Protein AF-A0A7J9XHK0-F1 (afdb_monomer_lite)

Radius of gyration: 16.94 Å; chains: 1; bounding box: 38×31×54 Å

Sequence (125 aa):
MGNGATIADGKTADPPAPETLIYRRGTDGKLLLVGVMYRYDDRQGEPPEIAGPYTRWHTHEFCVGSDGRRIKGMHRHGEACPSGAQERESGSMMHVWFVEEDALRRAYARRPPVRALEEYQESLS

pLDDT: mean 84.16, std 10.29, range [53.19, 95.62]

Secondary structure (DSSP, 8-state):
---HHHHTS--SS-TTS-SEEEEEEPTTS-EEEEEEEEE--GGGSSPP-SSGGG--EE--EEEE-TTSPBPSS---TTPPPPTT-EEEEPPPEEEEE---HHHHHHH-SS---HHHHHHHHHHT-

Foldseek 3Di:
DFDPVLVPPQDFPDPVRARDFDWDQDPVRDTDGWWTKHFHDCVVPDRDDDQFLLWDKDKDKFKAAPVRDTDPDDDDPPDDDPPRIDIDIDTIMTMDTPDDPVCVCVRDPDGRPVVRVVVSVVVVD

Structure (mmCIF, N/CA/C/O backbone):
data_AF-A0A7J9XHK0-F1
#
_entry.id   AF-A0A7J9XHK0-F1
#
loop_
_atom_site.group_PDB
_atom_site.id
_atom_site.type_symbol
_atom_site.label_atom_id
_atom_site.label_alt_id
_atom_site.label_comp_id
_atom_site.label_asym_id
_atom_site.label_entity_id
_atom_site.label_seq_id
_atom_site.pdbx_PDB_ins_code
_atom_site.Cartn_x
_atom_site.Cartn_y
_atom_site.Cartn_z
_atom_site.occupancy
_atom_site.B_iso_or_equiv
_atom_site.auth_seq_id
_atom_site.auth_comp_id
_atom_site.auth_asym_id
_atom_site.auth_atom_id
_atom_site.pdbx_PDB_model_num
ATOM 1 N N . MET A 1 1 ? -8.341 -1.292 -8.925 1.00 57.06 1 MET A N 1
ATOM 2 C CA . MET A 1 1 ? -8.168 -0.045 -9.701 1.00 57.06 1 MET A CA 1
ATOM 3 C C . MET A 1 1 ? -7.877 1.050 -8.695 1.00 57.06 1 MET A C 1
ATOM 5 O O . MET A 1 1 ? -8.544 1.050 -7.669 1.00 57.06 1 MET A O 1
ATOM 9 N N . GLY A 1 2 ? -6.862 1.881 -8.936 1.00 78.06 2 GLY A N 1
ATOM 10 C CA . GLY A 1 2 ? -6.493 2.976 -8.033 1.00 78.06 2 GLY A CA 1
ATOM 11 C C . GLY A 1 2 ? -7.160 4.296 -8.414 1.00 78.06 2 GLY A C 1
ATOM 12 O O . GLY A 1 2 ? -7.650 4.441 -9.536 1.00 78.06 2 GLY A O 1
ATOM 13 N N . ASN A 1 3 ? -7.184 5.240 -7.481 1.00 87.44 3 ASN A N 1
ATOM 14 C CA . ASN A 1 3 ? -7.691 6.588 -7.687 1.00 87.44 3 ASN A CA 1
ATOM 15 C C . ASN A 1 3 ? -6.601 7.458 -8.335 1.00 87.44 3 ASN A C 1
ATOM 17 O O . ASN A 1 3 ? -5.591 7.762 -7.712 1.00 87.44 3 ASN A O 1
ATOM 21 N N . GLY A 1 4 ? -6.801 7.856 -9.595 1.00 85.75 4 GLY A N 1
ATOM 22 C CA . GLY A 1 4 ? -5.814 8.646 -10.339 1.00 85.75 4 GLY A CA 1
ATOM 23 C C . GLY A 1 4 ? -5.513 10.015 -9.721 1.00 85.75 4 GLY A C 1
ATOM 24 O O . GLY A 1 4 ? -4.395 10.494 -9.870 1.00 85.75 4 GLY A O 1
ATOM 25 N N . ALA A 1 5 ? -6.477 10.619 -9.016 1.00 88.56 5 ALA A N 1
ATOM 26 C CA . ALA A 1 5 ? -6.290 11.928 -8.393 1.00 88.56 5 ALA A CA 1
ATOM 27 C C . ALA A 1 5 ? -5.305 11.868 -7.219 1.00 88.56 5 ALA A C 1
ATOM 29 O O . ALA A 1 5 ? -4.424 12.715 -7.141 1.00 88.56 5 ALA A O 1
ATOM 30 N N . THR A 1 6 ? -5.416 10.855 -6.354 1.00 90.12 6 THR A N 1
ATOM 31 C CA . THR A 1 6 ? -4.508 10.699 -5.206 1.00 90.12 6 THR A CA 1
ATOM 32 C C . THR A 1 6 ? -3.158 10.129 -5.633 1.00 90.12 6 THR A C 1
ATOM 34 O O . THR A 1 6 ? -2.128 10.595 -5.184 1.00 90.12 6 THR A O 1
ATOM 37 N N . ILE A 1 7 ? -3.115 9.257 -6.648 1.00 88.00 7 ILE A N 1
ATOM 38 C CA . ILE A 1 7 ? -1.839 8.787 -7.228 1.00 88.00 7 ILE A CA 1
ATOM 39 C C . ILE A 1 7 ? -0.958 9.945 -7.729 1.00 88.00 7 ILE A C 1
ATOM 41 O O . ILE A 1 7 ? 0.267 9.836 -7.719 1.00 88.00 7 ILE A O 1
ATOM 45 N N . ALA A 1 8 ? -1.569 11.018 -8.229 1.00 87.75 8 ALA A N 1
ATOM 46 C CA . ALA A 1 8 ? -0.860 12.143 -8.826 1.00 87.75 8 ALA A CA 1
ATOM 47 C C . ALA A 1 8 ? -0.637 13.320 -7.862 1.00 87.75 8 ALA A C 1
ATOM 49 O O . ALA A 1 8 ? -0.040 14.313 -8.276 1.00 87.75 8 ALA A O 1
ATOM 50 N N . ASP A 1 9 ? -1.112 13.247 -6.614 1.00 89.31 9 ASP A N 1
ATOM 51 C CA . ASP A 1 9 ? -1.061 14.386 -5.688 1.00 89.31 9 ASP A CA 1
ATOM 52 C C . ASP A 1 9 ? 0.308 14.575 -5.008 1.00 89.31 9 ASP A C 1
ATOM 54 O O . ASP A 1 9 ? 0.554 15.605 -4.378 1.00 89.31 9 ASP A O 1
ATOM 58 N N . GLY A 1 10 ? 1.215 13.606 -5.185 1.00 86.31 10 GLY A N 1
ATOM 59 C CA . GLY A 1 10 ? 2.587 13.639 -4.683 1.00 86.31 10 GLY A CA 1
ATOM 60 C C . GLY A 1 10 ? 2.715 13.390 -3.180 1.00 86.31 10 GLY A C 1
ATOM 61 O O . GLY A 1 10 ? 3.824 13.484 -2.651 1.00 86.31 10 GLY A O 1
ATOM 62 N N . LYS A 1 11 ? 1.622 13.075 -2.482 1.00 90.44 11 LYS A N 1
ATOM 63 C CA . LYS A 1 11 ? 1.646 12.787 -1.053 1.00 90.44 11 LYS A CA 1
ATOM 64 C C . LYS A 1 11 ? 2.043 11.339 -0.802 1.00 90.44 11 LYS A C 1
ATOM 66 O O . LYS A 1 11 ? 1.730 10.437 -1.568 1.00 90.44 11 LYS A O 1
ATOM 71 N N . THR A 1 12 ? 2.733 11.117 0.311 1.00 91.38 12 THR A N 1
ATOM 72 C CA . THR A 1 12 ? 3.138 9.777 0.740 1.00 91.38 12 THR A CA 1
ATOM 73 C C . THR A 1 12 ? 2.328 9.370 1.957 1.00 91.38 12 THR A C 1
ATOM 75 O O . THR A 1 12 ? 2.398 10.034 2.987 1.00 91.38 12 THR A O 1
ATOM 78 N N . ALA A 1 13 ? 1.596 8.260 1.833 1.00 91.00 13 ALA A N 1
ATOM 79 C CA . ALA A 1 13 ? 0.851 7.638 2.926 1.00 91.00 13 ALA A CA 1
ATOM 80 C C . ALA A 1 13 ? -0.091 8.599 3.687 1.00 91.00 13 ALA A C 1
ATOM 82 O O . ALA A 1 13 ? -0.176 8.529 4.912 1.00 91.00 13 ALA A O 1
ATOM 83 N N . ASP A 1 14 ? -0.791 9.487 2.966 1.00 93.38 14 ASP A N 1
ATOM 84 C CA . ASP A 1 14 ? -1.751 10.448 3.531 1.00 93.38 14 ASP A CA 1
ATOM 85 C C . ASP A 1 14 ? -3.064 9.737 3.923 1.00 93.38 14 ASP A C 1
ATOM 87 O O . ASP A 1 14 ? -3.816 9.325 3.033 1.00 93.38 14 ASP A O 1
ATOM 91 N N . PRO A 1 15 ? -3.387 9.570 5.224 1.00 90.75 15 PRO A N 1
ATOM 92 C CA . PRO A 1 15 ? -4.527 8.755 5.654 1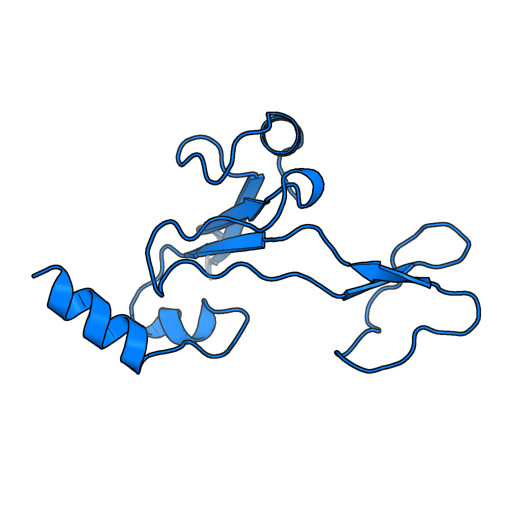.00 90.75 15 PRO A CA 1
ATOM 93 C C . PRO A 1 15 ? -5.898 9.115 5.050 1.00 90.75 15 PRO A C 1
ATOM 95 O O . PRO A 1 15 ? -6.677 8.204 4.759 1.00 90.75 15 PRO A O 1
ATOM 98 N N . PRO A 1 16 ? -6.231 10.399 4.820 1.00 93.06 16 PRO A N 1
ATOM 99 C CA . PRO A 1 16 ? -7.469 10.802 4.156 1.00 93.06 16 PRO A CA 1
ATOM 100 C C . PRO A 1 16 ? -7.495 10.555 2.638 1.00 93.06 16 PRO A C 1
ATOM 102 O O . PRO A 1 16 ? -8.552 10.727 2.030 1.00 93.06 16 PRO A O 1
ATOM 105 N N . ALA A 1 17 ? -6.372 10.189 2.010 1.00 93.06 17 ALA A N 1
ATOM 106 C CA . ALA A 1 17 ? -6.222 10.141 0.555 1.00 93.06 17 ALA A CA 1
ATOM 107 C C . ALA A 1 17 ? -5.495 8.877 0.037 1.00 93.06 17 ALA A C 1
ATOM 109 O O . ALA A 1 17 ? -4.560 8.993 -0.746 1.00 93.06 17 ALA A O 1
ATOM 110 N N . PRO A 1 18 ? -5.922 7.648 0.390 1.00 95.12 18 PRO A N 1
ATOM 111 C CA . PRO A 1 18 ? -5.266 6.439 -0.111 1.00 95.12 18 PRO A CA 1
ATOM 112 C C . PRO A 1 18 ? -5.399 6.276 -1.635 1.00 95.12 18 PRO A C 1
ATOM 114 O O . PRO A 1 18 ? -6.461 6.516 -2.222 1.00 95.12 18 PRO A O 1
ATOM 117 N N . GLU A 1 19 ? -4.355 5.763 -2.292 1.00 95.62 19 GLU A N 1
ATOM 118 C CA . GLU A 1 19 ? -4.356 5.518 -3.743 1.00 95.62 19 GLU A CA 1
ATOM 119 C C . GLU A 1 19 ? -5.272 4.370 -4.162 1.00 95.62 19 GLU A C 1
ATOM 121 O O . GLU A 1 19 ? -5.667 4.279 -5.327 1.00 95.62 19 GLU A O 1
ATOM 126 N N . THR A 1 20 ? -5.596 3.437 -3.269 1.00 94.62 20 THR A N 1
ATOM 127 C CA . THR A 1 20 ? -6.488 2.314 -3.579 1.00 94.62 20 THR A CA 1
ATOM 128 C C . THR A 1 20 ? -7.272 1.865 -2.354 1.00 94.62 20 THR A C 1
ATOM 130 O O . THR A 1 20 ? -6.707 1.628 -1.291 1.00 94.62 20 THR A O 1
ATOM 133 N N . LEU A 1 21 ? -8.578 1.667 -2.541 1.00 94.00 21 LEU A N 1
ATOM 134 C CA . LEU A 1 21 ? -9.461 1.012 -1.577 1.00 94.00 21 LEU A CA 1
ATOM 135 C C . LEU A 1 21 ? -9.571 -0.481 -1.907 1.00 94.00 21 LEU A C 1
ATOM 137 O O . LEU A 1 21 ? -9.725 -0.856 -3.075 1.00 94.00 21 LEU A O 1
ATOM 141 N N . ILE A 1 22 ? -9.507 -1.333 -0.885 1.00 90.56 22 ILE A N 1
ATOM 142 C CA . ILE A 1 22 ? -9.523 -2.789 -1.041 1.00 90.56 22 ILE A CA 1
ATOM 143 C C . ILE A 1 22 ? -10.801 -3.351 -0.431 1.00 90.56 22 ILE A C 1
ATOM 145 O O . ILE A 1 22 ? -11.081 -3.167 0.753 1.00 90.56 22 ILE A O 1
ATOM 149 N N . TYR A 1 23 ? -11.561 -4.083 -1.244 1.00 90.50 23 TYR A N 1
ATOM 150 C CA . TYR A 1 23 ? -12.840 -4.653 -0.843 1.00 90.50 23 TYR A CA 1
ATOM 151 C C . TYR A 1 23 ? -12.827 -6.177 -0.889 1.00 90.50 23 TYR A C 1
ATOM 153 O O . TYR A 1 23 ? -12.317 -6.780 -1.835 1.00 90.50 23 TYR A O 1
ATOM 161 N N . ARG A 1 24 ? -13.481 -6.797 0.095 1.00 87.56 24 ARG A N 1
ATOM 162 C CA . ARG A 1 24 ? -13.858 -8.213 0.081 1.00 87.56 24 ARG A CA 1
ATOM 163 C C . ARG A 1 24 ? -15.340 -8.330 -0.253 1.00 87.56 24 ARG A C 1
ATOM 165 O O . ARG A 1 24 ? -16.157 -7.584 0.280 1.00 87.56 24 ARG A O 1
ATOM 172 N N . ARG A 1 25 ? -15.702 -9.294 -1.098 1.00 89.06 25 ARG A N 1
ATOM 173 C CA . ARG A 1 25 ? -17.108 -9.648 -1.314 1.00 89.06 25 ARG A CA 1
ATOM 174 C C . ARG A 1 25 ? -17.600 -10.532 -0.164 1.00 89.06 25 ARG A C 1
ATOM 176 O O . ARG A 1 25 ? -17.020 -11.588 0.085 1.00 89.06 25 ARG A O 1
ATOM 183 N N . GLY A 1 26 ? -18.626 -10.077 0.545 1.00 85.00 26 GLY A N 1
ATOM 184 C CA . GLY A 1 26 ? -19.326 -10.821 1.585 1.00 85.00 26 GLY A CA 1
ATOM 185 C C . GLY A 1 26 ? -20.148 -11.977 1.017 1.00 85.00 26 GLY A C 1
ATOM 186 O O . GLY A 1 26 ? -20.398 -12.054 -0.188 1.00 85.00 26 GLY A O 1
ATOM 187 N N . THR A 1 27 ? -20.583 -12.879 1.895 1.00 88.19 27 THR A N 1
ATOM 188 C CA . THR A 1 27 ? -21.472 -14.002 1.544 1.00 88.19 27 THR A CA 1
ATOM 189 C C . THR A 1 27 ? -22.853 -13.530 1.089 1.00 88.19 27 THR A C 1
ATOM 191 O O . THR A 1 27 ? -23.500 -14.206 0.299 1.00 88.19 27 THR A O 1
ATOM 194 N N . ASP A 1 28 ? -23.269 -12.341 1.522 1.00 94.06 28 ASP A N 1
ATOM 195 C CA . ASP A 1 28 ? -24.467 -11.630 1.066 1.00 94.06 28 ASP A CA 1
ATOM 196 C C . ASP A 1 28 ? -24.254 -10.867 -0.260 1.00 94.06 28 ASP A C 1
ATOM 198 O O . ASP A 1 28 ? -25.130 -10.134 -0.714 1.00 94.06 28 ASP A O 1
ATOM 202 N N . GLY A 1 29 ? -23.077 -11.007 -0.879 1.00 92.81 29 GLY A N 1
ATOM 203 C CA . GLY A 1 29 ? -22.709 -10.362 -2.136 1.00 92.81 29 GLY A CA 1
ATOM 204 C C . GLY A 1 29 ? -22.251 -8.906 -2.008 1.00 92.81 29 GLY A C 1
ATOM 205 O O . GLY A 1 29 ? -21.739 -8.363 -2.997 1.00 92.81 29 GLY A O 1
ATOM 206 N N . LYS A 1 30 ? -22.369 -8.284 -0.825 1.00 94.69 30 LYS A N 1
ATOM 207 C CA . LYS A 1 30 ? -21.969 -6.887 -0.597 1.00 94.69 30 LYS A CA 1
ATOM 208 C C . LYS A 1 30 ? -20.453 -6.736 -0.576 1.00 94.69 30 LYS A C 1
ATOM 210 O O . LYS A 1 30 ? -19.718 -7.675 -0.284 1.00 94.69 30 LYS A O 1
ATOM 215 N N . LEU A 1 31 ? -19.972 -5.539 -0.896 1.00 92.00 31 LEU A N 1
ATOM 216 C CA . LEU A 1 31 ? -18.557 -5.200 -0.776 1.00 92.00 31 LEU A CA 1
ATOM 217 C C . LEU A 1 31 ? -18.291 -4.619 0.611 1.00 92.00 31 LEU A C 1
ATOM 219 O O . LEU A 1 31 ? -18.914 -3.637 1.004 1.00 92.00 31 LEU A O 1
ATOM 223 N N . LEU A 1 32 ? -17.351 -5.221 1.330 1.00 89.62 32 LEU A N 1
ATOM 224 C CA . LEU A 1 32 ? -16.860 -4.751 2.619 1.00 89.62 32 LEU A CA 1
ATOM 225 C C . LEU A 1 32 ? -15.475 -4.148 2.415 1.00 89.62 32 LEU A C 1
ATOM 227 O O . LEU A 1 32 ? -14.617 -4.802 1.818 1.00 89.62 32 LEU A O 1
ATOM 231 N N . LEU A 1 33 ? -15.260 -2.918 2.882 1.00 90.88 33 LEU A N 1
ATOM 232 C CA . LEU A 1 33 ? -13.934 -2.304 2.894 1.00 90.88 33 LEU A CA 1
ATOM 233 C C . LEU A 1 33 ? -13.075 -3.046 3.921 1.00 90.88 33 LEU A C 1
ATOM 235 O O . LEU A 1 33 ? -13.445 -3.123 5.087 1.00 90.88 33 LEU A O 1
ATOM 239 N N . VAL A 1 34 ? -11.956 -3.613 3.479 1.00 89.88 34 VAL A N 1
ATOM 240 C CA . VAL A 1 34 ? -11.066 -4.429 4.326 1.00 89.88 34 VAL A CA 1
ATOM 241 C C . VAL A 1 34 ? -9.653 -3.872 4.411 1.00 89.88 34 VAL A C 1
ATOM 243 O O . VAL A 1 34 ? -8.822 -4.411 5.135 1.00 89.88 34 VAL A O 1
ATOM 246 N N . GLY A 1 35 ? -9.359 -2.807 3.675 1.00 91.00 35 GLY A N 1
ATOM 247 C CA . GLY A 1 35 ? -8.065 -2.157 3.734 1.00 91.00 35 GLY A CA 1
ATOM 248 C C . GLY A 1 35 ? -7.902 -1.081 2.680 1.00 91.00 35 GLY A C 1
ATOM 249 O O . GLY A 1 35 ? -8.784 -0.831 1.851 1.00 91.00 35 GLY A O 1
ATOM 250 N N . VAL A 1 36 ? -6.726 -0.480 2.712 1.00 94.06 36 VAL A N 1
ATOM 251 C CA . VAL A 1 36 ? -6.254 0.515 1.760 1.00 94.06 36 VAL A CA 1
ATOM 252 C C . VAL A 1 36 ? -4.836 0.165 1.328 1.00 94.06 36 VAL A C 1
ATOM 254 O O . VAL A 1 36 ? -4.127 -0.583 2.003 1.00 94.06 36 VAL A O 1
ATOM 257 N N . MET A 1 37 ? -4.419 0.692 0.186 1.00 93.81 37 MET A N 1
ATOM 258 C CA . MET A 1 37 ? -3.041 0.602 -0.275 1.00 93.81 37 MET A CA 1
ATOM 259 C C . MET A 1 37 ? -2.552 1.992 -0.645 1.00 93.81 37 MET A C 1
ATOM 261 O O . MET A 1 37 ? -3.204 2.682 -1.434 1.00 93.81 37 MET A O 1
ATOM 265 N N . TYR A 1 38 ? -1.397 2.343 -0.091 1.00 94.94 38 TYR A N 1
ATOM 266 C CA . TYR A 1 38 ? -0.642 3.521 -0.468 1.00 94.94 38 TYR A CA 1
ATOM 267 C C . TYR A 1 38 ? 0.383 3.182 -1.538 1.00 94.94 38 TYR A C 1
ATOM 269 O O . TYR A 1 38 ? 0.916 2.066 -1.564 1.00 94.94 38 TYR A O 1
ATOM 277 N N . ARG A 1 39 ? 0.677 4.146 -2.404 1.00 93.56 39 ARG A N 1
ATOM 278 C CA . ARG A 1 39 ? 1.777 4.066 -3.364 1.00 93.56 39 ARG A CA 1
ATOM 279 C C . ARG A 1 39 ? 2.822 5.110 -3.025 1.00 93.56 39 ARG A C 1
ATOM 281 O O . ARG A 1 39 ? 2.502 6.184 -2.534 1.00 93.56 39 ARG A O 1
ATOM 288 N N . TYR A 1 40 ? 4.063 4.775 -3.317 1.00 92.69 40 TYR A N 1
ATOM 289 C CA . TYR A 1 40 ? 5.173 5.698 -3.233 1.00 92.69 40 TYR A CA 1
ATOM 290 C C . TYR A 1 40 ? 5.748 5.917 -4.632 1.00 92.69 40 TYR A C 1
ATOM 292 O O . TYR A 1 40 ? 5.769 5.007 -5.468 1.00 92.69 40 TYR A O 1
ATOM 300 N N . ASP A 1 41 ? 6.131 7.158 -4.913 1.00 87.06 41 ASP A N 1
ATOM 301 C CA . ASP A 1 41 ? 6.826 7.512 -6.143 1.00 87.06 41 ASP A CA 1
ATOM 302 C C . ASP A 1 41 ? 8.321 7.305 -5.921 1.00 87.06 41 ASP A C 1
ATOM 304 O O . ASP A 1 41 ? 8.984 8.168 -5.355 1.00 87.06 41 ASP A O 1
ATOM 308 N N . ASP A 1 42 ? 8.855 6.177 -6.390 1.00 84.31 42 ASP A N 1
ATOM 309 C CA . ASP A 1 42 ? 10.263 5.803 -6.179 1.00 84.31 42 ASP A CA 1
ATOM 310 C C . ASP A 1 42 ? 11.257 6.809 -6.801 1.00 84.31 42 ASP A C 1
ATOM 312 O O . ASP A 1 42 ? 12.447 6.802 -6.495 1.00 84.31 42 ASP A O 1
ATOM 316 N N . ARG A 1 43 ? 10.792 7.749 -7.642 1.00 85.38 43 ARG A N 1
ATOM 317 C CA . ARG A 1 43 ? 11.616 8.885 -8.099 1.00 85.38 43 ARG A CA 1
ATOM 318 C C . ARG A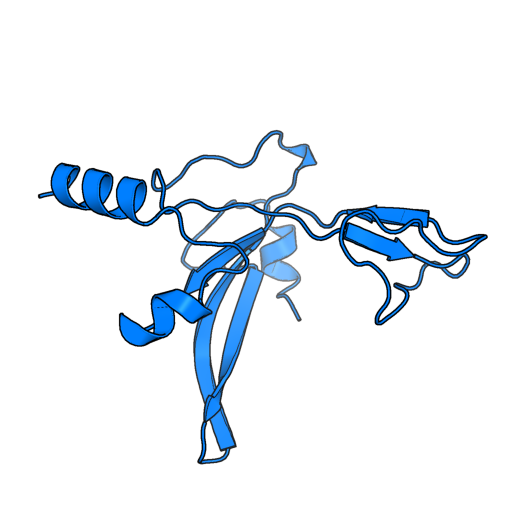 1 43 ? 11.965 9.858 -6.969 1.00 85.38 43 ARG A C 1
ATOM 320 O O . ARG A 1 43 ? 12.866 10.675 -7.143 1.00 85.38 43 ARG A O 1
ATOM 327 N N . GLN A 1 44 ? 11.246 9.799 -5.849 1.00 85.94 44 GLN A N 1
ATOM 328 C CA . GLN A 1 44 ? 11.502 10.592 -4.647 1.00 85.94 44 GLN A CA 1
ATOM 329 C C . GLN A 1 44 ? 12.586 9.971 -3.748 1.00 85.94 44 GLN A C 1
ATOM 331 O O . GLN A 1 44 ? 13.043 10.639 -2.821 1.00 85.94 44 GLN A O 1
ATOM 336 N N . GLY A 1 45 ? 13.038 8.744 -4.039 1.00 90.06 45 GLY A N 1
ATOM 337 C CA . GLY A 1 45 ? 14.066 8.038 -3.278 1.00 90.06 45 GLY A CA 1
ATOM 338 C C . GLY A 1 45 ? 13.581 6.688 -2.760 1.00 90.06 45 GLY A C 1
ATOM 339 O O . GLY A 1 45 ? 12.832 5.993 -3.437 1.00 90.06 45 GLY A O 1
ATOM 340 N N . GLU A 1 46 ? 14.038 6.311 -1.567 1.00 91.50 46 GLU A N 1
ATOM 341 C CA . GLU A 1 46 ? 13.557 5.115 -0.870 1.00 91.50 46 GLU A CA 1
ATOM 342 C C . GLU A 1 46 ? 12.281 5.430 -0.078 1.00 91.50 46 GLU A C 1
ATOM 344 O O . GLU A 1 46 ? 12.192 6.500 0.542 1.00 91.50 46 GLU A O 1
ATOM 349 N N . PRO A 1 47 ? 11.297 4.517 -0.047 1.00 92.69 47 PRO A N 1
ATOM 350 C CA . PRO A 1 47 ? 10.056 4.761 0.657 1.00 92.69 47 PRO A CA 1
ATOM 351 C C . PRO A 1 47 ? 10.302 4.841 2.177 1.00 92.69 47 PRO A C 1
ATOM 353 O O . PRO A 1 47 ? 11.048 4.032 2.735 1.00 92.69 47 PRO A O 1
ATOM 356 N N . PRO A 1 48 ? 9.676 5.802 2.880 1.00 93.12 48 PRO A N 1
ATOM 357 C CA . PRO A 1 48 ? 9.989 6.073 4.279 1.00 93.12 48 PRO A CA 1
ATOM 358 C C . PRO A 1 48 ? 9.475 4.977 5.218 1.00 93.12 48 PRO A C 1
ATOM 360 O O . PRO A 1 48 ? 8.416 4.384 4.991 1.00 93.12 48 PRO A O 1
ATOM 363 N N . GLU A 1 49 ? 10.181 4.769 6.331 1.00 92.31 49 GLU A N 1
ATOM 364 C CA . GLU A 1 49 ? 9.675 4.012 7.479 1.00 92.31 49 GLU A CA 1
ATOM 365 C C . GLU A 1 49 ? 8.757 4.914 8.319 1.00 92.31 49 GLU A C 1
ATOM 367 O O . GLU A 1 49 ? 9.199 5.926 8.856 1.00 92.31 49 GLU A O 1
ATOM 372 N N . ILE A 1 50 ? 7.465 4.580 8.401 1.00 90.88 50 ILE A N 1
ATOM 373 C CA . ILE A 1 50 ? 6.434 5.447 9.008 1.00 90.88 50 ILE A CA 1
ATOM 374 C C . ILE A 1 50 ? 6.000 4.925 10.385 1.00 90.88 50 ILE A C 1
ATOM 376 O O . ILE A 1 50 ? 5.679 5.702 11.278 1.00 90.88 50 ILE A O 1
ATOM 380 N N . ALA A 1 51 ? 5.969 3.604 10.553 1.00 87.12 51 ALA A N 1
ATOM 381 C CA . ALA A 1 51 ? 5.406 2.911 11.708 1.00 87.12 51 ALA A CA 1
ATOM 382 C C . ALA A 1 51 ? 6.250 1.679 12.085 1.00 87.12 51 ALA A C 1
ATOM 384 O O . ALA A 1 51 ? 5.716 0.602 12.362 1.00 87.12 51 ALA A O 1
ATOM 385 N N . GLY A 1 52 ? 7.577 1.816 12.028 1.00 87.06 52 GLY A N 1
ATOM 386 C CA . GLY A 1 52 ? 8.508 0.747 12.379 1.00 87.06 52 GLY A CA 1
ATOM 387 C C . GLY A 1 52 ? 8.247 -0.543 11.586 1.00 87.06 52 GLY A C 1
ATOM 388 O O . GLY A 1 52 ? 8.011 -0.488 10.374 1.00 87.06 52 GLY A O 1
ATOM 389 N N . PRO A 1 53 ? 8.205 -1.719 12.242 1.00 84.25 53 PRO A N 1
ATOM 390 C CA . PRO A 1 53 ? 8.025 -3.002 11.562 1.00 84.25 53 PRO A CA 1
ATOM 391 C C . PRO A 1 53 ? 6.638 -3.178 10.919 1.00 84.25 53 PRO A C 1
ATOM 393 O O . PRO A 1 53 ? 6.462 -4.095 10.107 1.00 84.25 53 PRO A O 1
ATOM 396 N N . TYR A 1 54 ? 5.665 -2.309 11.230 1.00 81.38 54 TYR A N 1
ATOM 397 C CA . TYR A 1 54 ? 4.375 -2.272 10.537 1.00 81.38 54 TYR A CA 1
ATOM 398 C C . TYR A 1 54 ? 4.482 -1.670 9.131 1.00 81.38 54 TYR A C 1
ATOM 400 O O . TYR A 1 54 ? 3.682 -2.018 8.259 1.00 81.38 54 TYR A O 1
ATOM 408 N N . THR A 1 55 ? 5.474 -0.811 8.871 1.00 89.00 55 THR A N 1
ATOM 409 C CA . THR A 1 55 ? 5.704 -0.258 7.535 1.00 89.00 55 THR A CA 1
ATOM 410 C C . THR A 1 55 ? 6.305 -1.317 6.621 1.00 89.00 55 THR A C 1
ATOM 412 O O . THR A 1 55 ? 7.432 -1.773 6.800 1.00 89.00 55 THR A O 1
ATOM 415 N N . ARG A 1 56 ? 5.526 -1.731 5.616 1.00 88.00 56 ARG A N 1
ATOM 416 C CA . ARG A 1 56 ? 5.897 -2.801 4.682 1.00 88.00 56 ARG A CA 1
ATOM 417 C C . ARG A 1 56 ? 5.639 -2.374 3.243 1.00 88.00 56 ARG A C 1
ATOM 419 O O . ARG A 1 56 ? 4.609 -2.713 2.657 1.00 88.00 56 ARG A O 1
ATOM 426 N N . TRP A 1 57 ? 6.608 -1.664 2.680 1.00 91.75 57 TRP A N 1
ATOM 427 C CA . TRP A 1 57 ? 6.670 -1.395 1.249 1.00 91.75 57 TRP A CA 1
ATOM 428 C C . TRP A 1 57 ? 7.072 -2.654 0.481 1.00 91.75 57 TRP A C 1
ATOM 430 O O . TRP A 1 57 ? 7.877 -3.463 0.947 1.00 91.75 57 TRP A O 1
ATOM 440 N N . HIS A 1 58 ? 6.476 -2.851 -0.687 1.00 90.50 58 HIS A N 1
ATOM 441 C CA . HIS A 1 58 ? 6.907 -3.861 -1.640 1.00 90.50 58 HIS A CA 1
ATOM 442 C C . HIS A 1 58 ? 6.527 -3.470 -3.061 1.00 90.50 58 HIS A C 1
ATOM 444 O O . HIS A 1 58 ? 5.597 -2.699 -3.291 1.00 90.50 58 HIS A O 1
ATOM 450 N N . THR A 1 59 ? 7.215 -4.081 -4.008 1.00 88.81 59 THR A N 1
ATOM 451 C CA . THR A 1 59 ? 6.958 -3.951 -5.433 1.00 88.81 59 THR A CA 1
ATOM 452 C C . THR A 1 59 ? 6.451 -5.268 -6.011 1.00 88.81 59 THR A C 1
ATOM 454 O O . THR A 1 59 ? 6.489 -6.328 -5.371 1.00 88.81 59 THR A O 1
ATOM 457 N N . HIS A 1 60 ? 5.921 -5.188 -7.226 1.00 86.12 60 HIS A N 1
ATOM 458 C CA . HIS A 1 60 ? 5.552 -6.326 -8.046 1.00 86.12 60 HIS A CA 1
ATOM 459 C C . HIS A 1 60 ? 6.337 -6.287 -9.348 1.00 86.12 60 HIS A C 1
ATOM 461 O O . HIS A 1 60 ? 6.287 -5.299 -10.079 1.00 86.12 60 HIS A O 1
ATOM 467 N N . GLU A 1 61 ? 6.970 -7.403 -9.669 1.00 86.25 61 GLU A N 1
ATOM 468 C CA . GLU A 1 61 ? 7.585 -7.645 -10.967 1.00 86.25 61 GLU A CA 1
ATOM 469 C C . GLU A 1 61 ? 6.528 -8.183 -11.946 1.00 86.25 61 GLU A C 1
ATOM 471 O O . GLU A 1 61 ? 5.645 -8.972 -11.582 1.00 86.25 61 GLU A O 1
ATOM 476 N N . PHE A 1 62 ? 6.576 -7.739 -13.198 1.00 86.81 62 PHE A N 1
ATOM 477 C CA . PHE A 1 62 ? 5.694 -8.209 -14.259 1.00 86.81 62 PHE A CA 1
ATOM 478 C C . PHE A 1 62 ? 6.320 -8.029 -15.641 1.00 86.81 62 PHE A C 1
ATOM 480 O O . PHE A 1 62 ? 7.077 -7.096 -15.891 1.00 86.81 62 PHE A O 1
ATOM 487 N N . CYS A 1 63 ? 5.917 -8.877 -16.583 1.00 89.75 63 CYS A N 1
ATOM 488 C CA . CYS A 1 63 ? 6.339 -8.757 -17.973 1.00 89.75 63 CYS A CA 1
ATOM 489 C C . CYS A 1 63 ? 5.387 -7.874 -18.786 1.00 89.75 63 CYS A C 1
ATOM 491 O O . CYS A 1 63 ? 4.157 -7.955 -18.668 1.00 89.75 63 CYS A O 1
ATOM 493 N N . VAL A 1 64 ? 5.967 -7.067 -19.668 1.00 90.75 64 VAL A N 1
ATOM 494 C CA . VAL A 1 64 ? 5.266 -6.237 -20.647 1.00 90.75 64 VAL A CA 1
ATOM 495 C C . VAL A 1 64 ? 5.655 -6.695 -22.048 1.00 90.75 64 VAL A C 1
ATOM 497 O O . VAL A 1 64 ? 6.840 -6.823 -22.354 1.00 90.75 64 VAL A O 1
ATOM 500 N N . GLY A 1 65 ? 4.660 -6.981 -22.887 1.00 90.12 65 GLY A N 1
ATOM 501 C CA . GLY A 1 65 ? 4.876 -7.363 -24.280 1.00 90.12 65 GLY A CA 1
ATOM 502 C C . GLY A 1 65 ? 5.369 -6.195 -25.132 1.00 90.12 65 GLY A C 1
ATOM 503 O O . GLY A 1 65 ? 5.345 -5.037 -24.714 1.00 90.12 65 GLY A O 1
ATOM 504 N N . SER A 1 66 ? 5.777 -6.487 -26.365 1.00 87.81 66 SER A N 1
ATOM 505 C CA . SER A 1 66 ? 6.196 -5.463 -27.330 1.00 87.81 66 SER A CA 1
ATOM 506 C C . SER A 1 66 ? 5.088 -4.456 -27.673 1.00 87.81 66 SER A C 1
ATOM 508 O O . SER A 1 66 ? 5.384 -3.334 -28.069 1.00 87.81 66 SER A O 1
ATOM 510 N N . ASP A 1 67 ? 3.819 -4.822 -27.468 1.00 89.50 67 ASP A N 1
ATOM 511 C CA . ASP A 1 67 ? 2.654 -3.941 -27.602 1.00 89.50 67 ASP A CA 1
ATOM 512 C C . ASP A 1 67 ? 2.431 -3.013 -26.387 1.00 89.50 67 ASP A C 1
ATOM 514 O O . ASP A 1 67 ? 1.441 -2.283 -26.335 1.00 89.50 67 ASP A O 1
ATOM 518 N N . GLY A 1 68 ? 3.323 -3.052 -25.392 1.00 85.06 68 GLY A N 1
ATOM 519 C CA . GLY A 1 68 ? 3.240 -2.250 -24.173 1.00 85.06 68 GLY A CA 1
ATOM 520 C C . GLY A 1 68 ? 2.218 -2.757 -23.153 1.00 85.06 68 GLY A C 1
ATOM 521 O O . GLY A 1 68 ? 2.035 -2.128 -22.107 1.00 85.06 68 GLY A O 1
ATOM 522 N N . ARG A 1 69 ? 1.546 -3.890 -23.403 1.00 87.25 69 ARG A N 1
ATOM 523 C CA . ARG A 1 69 ? 0.558 -4.440 -22.470 1.00 87.25 69 ARG A CA 1
ATOM 524 C C . ARG A 1 69 ? 1.193 -5.415 -21.491 1.00 87.25 69 ARG A C 1
ATOM 526 O O . ARG A 1 69 ? 2.059 -6.218 -21.832 1.00 87.25 69 ARG A O 1
ATOM 533 N N . ARG A 1 70 ? 0.700 -5.380 -20.252 1.00 85.88 70 ARG A N 1
ATOM 534 C CA . ARG A 1 70 ? 1.081 -6.348 -19.222 1.00 85.88 70 ARG A CA 1
ATOM 535 C C . ARG A 1 70 ? 0.611 -7.747 -19.620 1.00 85.88 70 ARG A C 1
ATOM 537 O O . ARG A 1 70 ? -0.584 -7.970 -19.834 1.00 85.88 70 ARG A O 1
ATOM 544 N N . ILE A 1 71 ? 1.544 -8.689 -19.650 1.00 83.25 71 ILE A N 1
ATOM 545 C CA . ILE A 1 71 ? 1.274 -10.102 -19.908 1.00 83.25 71 ILE A CA 1
ATOM 546 C C . ILE A 1 71 ? 0.647 -10.700 -18.640 1.00 83.25 71 ILE A C 1
ATOM 548 O O . ILE A 1 71 ? 1.165 -10.546 -17.532 1.00 83.25 71 ILE A O 1
ATOM 552 N N . LYS A 1 72 ? -0.528 -11.327 -18.768 1.00 74.56 72 LYS A N 1
ATOM 553 C CA . LYS A 1 72 ? -1.258 -11.901 -17.626 1.00 74.56 72 LYS A 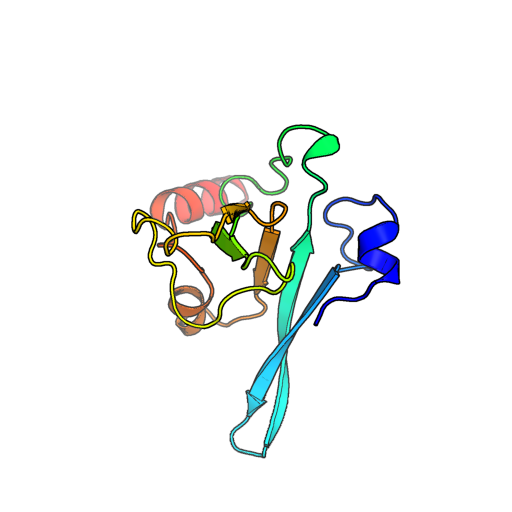CA 1
ATOM 554 C C . LYS A 1 72 ? -0.723 -13.292 -17.281 1.00 74.56 72 LYS A C 1
ATOM 556 O O . LYS A 1 72 ? -0.483 -14.095 -18.171 1.00 74.56 72 LYS A O 1
ATOM 561 N N . GLY A 1 73 ? -0.643 -13.590 -15.983 1.00 62.72 73 GLY A N 1
ATOM 562 C CA . GLY A 1 73 ? -0.479 -14.955 -15.471 1.00 62.72 73 GLY A CA 1
ATOM 563 C C . GLY A 1 73 ? 0.942 -15.516 -15.455 1.00 62.72 73 GLY A C 1
ATOM 564 O O . GLY A 1 73 ? 1.086 -16.699 -15.175 1.00 62.72 73 GLY A O 1
ATOM 565 N N . MET A 1 74 ? 1.973 -14.716 -15.740 1.00 53.19 74 MET A N 1
ATOM 566 C CA . MET A 1 74 ? 3.298 -15.272 -16.011 1.00 53.19 74 MET A CA 1
ATOM 567 C C . MET A 1 74 ? 4.421 -14.337 -15.566 1.00 53.19 74 MET A C 1
ATOM 569 O O . MET A 1 74 ? 5.057 -13.677 -16.377 1.00 53.19 74 MET A O 1
ATOM 573 N N . HIS A 1 75 ? 4.587 -14.237 -14.251 1.00 60.03 75 HIS A N 1
ATOM 574 C CA . HIS A 1 75 ? 5.871 -13.892 -13.648 1.00 60.03 75 HIS A CA 1
ATOM 575 C C . HIS A 1 75 ? 5.845 -14.387 -12.203 1.00 60.03 75 HIS A C 1
ATOM 577 O O . HIS A 1 75 ? 5.301 -13.721 -11.318 1.00 60.03 75 HIS A O 1
ATOM 583 N N . ARG A 1 76 ? 6.314 -15.617 -11.960 1.00 60.44 76 ARG A N 1
ATOM 584 C CA . ARG A 1 76 ? 6.769 -15.956 -10.607 1.00 60.44 76 ARG A CA 1
ATOM 585 C C . ARG A 1 76 ? 8.133 -15.311 -10.427 1.00 60.44 76 ARG A C 1
ATOM 587 O O . ARG A 1 76 ? 8.934 -15.306 -11.351 1.00 60.44 76 ARG A O 1
ATOM 594 N N . HIS A 1 77 ? 8.377 -14.790 -9.231 1.00 62.88 77 HIS A N 1
ATOM 595 C CA . HIS A 1 77 ? 9.651 -14.174 -8.881 1.00 62.88 77 HIS A CA 1
ATOM 596 C C . HIS A 1 77 ? 10.826 -15.079 -9.299 1.00 62.88 77 HIS A C 1
ATOM 598 O O . HIS A 1 77 ? 10.892 -16.234 -8.866 1.00 62.88 77 HIS A O 1
ATOM 604 N N . GLY A 1 78 ? 11.703 -14.565 -10.166 1.00 63.88 78 GLY A N 1
ATOM 605 C CA . GLY A 1 78 ? 12.870 -15.276 -10.700 1.00 63.88 78 GLY A CA 1
ATOM 606 C C . GLY A 1 78 ? 12.673 -16.042 -12.019 1.00 63.88 78 GLY A C 1
ATOM 607 O O . GLY A 1 78 ? 13.641 -16.613 -12.521 1.00 63.88 78 GLY A O 1
ATOM 608 N N . GLU A 1 79 ? 11.473 -16.072 -12.606 1.00 76.75 79 GLU A N 1
ATOM 609 C CA . GLU A 1 79 ? 11.277 -16.585 -13.970 1.00 76.75 79 GLU A CA 1
ATOM 610 C C . GLU A 1 79 ? 11.646 -15.514 -15.003 1.00 76.75 79 GLU A C 1
ATOM 612 O O . GLU A 1 79 ? 11.338 -14.344 -14.829 1.00 76.75 79 GLU A O 1
ATOM 617 N N . ALA A 1 80 ? 12.303 -15.887 -16.102 1.00 81.56 80 ALA A N 1
ATOM 618 C CA . ALA A 1 80 ? 12.596 -14.926 -17.164 1.00 81.56 80 ALA A CA 1
ATOM 619 C C . ALA A 1 80 ? 11.320 -14.563 -17.939 1.00 81.56 80 ALA A C 1
ATOM 621 O O . ALA A 1 80 ? 10.504 -15.435 -18.259 1.00 81.56 80 ALA A O 1
ATOM 622 N N . CYS A 1 81 ? 11.186 -13.291 -18.323 1.00 87.19 81 CYS A N 1
ATOM 623 C CA . CYS A 1 81 ? 10.117 -12.887 -19.227 1.00 87.19 81 CYS A CA 1
ATOM 624 C C . CYS A 1 81 ? 10.206 -13.628 -20.576 1.00 87.19 81 CYS A C 1
ATOM 626 O O . CYS A 1 81 ? 11.306 -13.937 -21.048 1.00 87.19 81 CYS A O 1
ATOM 628 N N . PRO A 1 82 ? 9.062 -13.887 -21.239 1.00 85.88 82 PRO A N 1
ATOM 629 C CA . PRO A 1 82 ? 9.037 -14.471 -22.577 1.00 85.88 82 PRO A CA 1
ATOM 630 C C . PRO A 1 82 ? 9.900 -13.705 -23.571 1.00 85.88 82 PRO A C 1
ATOM 632 O O . PRO A 1 82 ? 10.076 -12.493 -23.452 1.00 85.88 82 PRO A O 1
ATOM 635 N N . SER A 1 83 ? 10.361 -14.398 -24.612 1.00 87.19 83 SER A N 1
ATOM 636 C CA . SER A 1 83 ? 11.111 -13.758 -25.693 1.00 87.19 83 SER A CA 1
ATOM 637 C C . SER A 1 83 ? 10.342 -12.561 -26.268 1.00 87.19 83 SER A C 1
ATOM 639 O O . SER A 1 83 ? 9.156 -12.662 -26.587 1.00 87.19 83 SER A O 1
ATOM 641 N N . GLY A 1 84 ? 11.019 -11.415 -26.366 1.00 86.19 84 GLY A N 1
ATOM 642 C CA . GLY A 1 84 ? 10.439 -10.156 -26.842 1.00 86.19 84 GLY A CA 1
ATOM 643 C C . GLY A 1 84 ? 9.617 -9.378 -25.807 1.00 86.19 84 GLY A C 1
ATOM 644 O O . GLY A 1 84 ? 9.199 -8.258 -26.101 1.00 86.19 84 GLY A O 1
ATOM 645 N N . ALA A 1 85 ? 9.407 -9.922 -24.607 1.00 90.12 85 ALA A N 1
ATOM 646 C CA . ALA A 1 85 ? 8.829 -9.197 -23.485 1.00 90.12 85 ALA A CA 1
ATOM 647 C C . ALA A 1 85 ? 9.927 -8.576 -22.614 1.00 90.12 85 ALA A C 1
ATOM 649 O O . ALA A 1 85 ? 11.056 -9.062 -22.555 1.00 90.12 85 ALA A O 1
ATOM 650 N N . GLN A 1 86 ? 9.582 -7.491 -21.931 1.00 89.31 86 GLN A N 1
ATOM 651 C CA . GLN A 1 86 ? 10.479 -6.806 -21.012 1.00 89.31 86 GLN A CA 1
ATOM 652 C C . GLN A 1 86 ? 9.950 -6.909 -19.591 1.00 89.31 86 GLN A C 1
ATOM 654 O O . GLN A 1 86 ? 8.760 -6.690 -19.348 1.00 89.31 86 GLN A O 1
ATOM 659 N N . GLU A 1 87 ? 10.846 -7.198 -18.658 1.00 88.31 87 GLU A N 1
ATOM 660 C CA . GLU A 1 87 ? 10.539 -7.122 -17.238 1.00 88.31 87 GLU A CA 1
ATOM 661 C C . GLU A 1 87 ? 10.345 -5.662 -16.816 1.00 88.31 87 GLU A C 1
ATOM 663 O O . GLU A 1 87 ? 10.980 -4.729 -17.333 1.00 88.31 87 GLU A O 1
ATOM 668 N N . ARG A 1 88 ? 9.390 -5.464 -15.916 1.00 87.12 88 ARG A N 1
ATOM 669 C CA . ARG A 1 88 ? 9.041 -4.191 -15.307 1.00 87.12 88 ARG A CA 1
ATOM 670 C C . ARG A 1 88 ? 8.710 -4.412 -13.849 1.00 87.12 88 ARG A C 1
ATOM 672 O O . ARG A 1 88 ? 8.196 -5.456 -13.462 1.00 87.12 88 ARG A O 1
ATOM 679 N N . GLU A 1 89 ? 8.933 -3.366 -13.081 1.00 86.38 89 GLU A N 1
ATOM 680 C CA . GLU A 1 89 ? 8.596 -3.311 -11.674 1.00 86.38 89 GLU A CA 1
ATOM 681 C C . GLU A 1 89 ? 7.522 -2.244 -11.461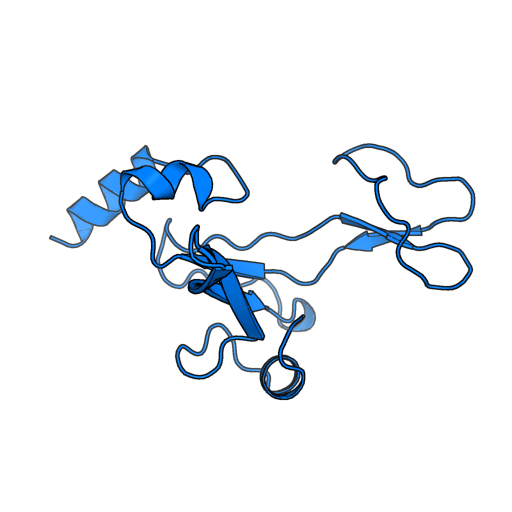 1.00 86.38 89 GLU A C 1
ATOM 683 O O . GLU A 1 89 ? 7.454 -1.235 -12.173 1.00 86.38 89 GLU A O 1
ATOM 688 N N . SER A 1 90 ? 6.606 -2.496 -10.534 1.00 85.94 90 SER A N 1
ATOM 689 C CA . SER A 1 90 ? 5.654 -1.482 -10.095 1.00 85.94 90 SER A CA 1
ATOM 690 C C . SER A 1 90 ? 6.334 -0.492 -9.160 1.00 85.94 90 SER A C 1
ATOM 692 O O . SER A 1 90 ? 7.249 -0.877 -8.446 1.00 85.94 90 SER A O 1
ATOM 694 N N . GLY A 1 91 ? 5.775 0.712 -9.031 1.00 88.75 91 GLY A N 1
ATOM 695 C CA . GLY A 1 91 ? 6.138 1.572 -7.902 1.00 88.75 91 GLY A CA 1
ATOM 696 C C . GLY A 1 91 ? 5.892 0.892 -6.546 1.00 88.75 91 GLY A C 1
ATOM 697 O O . GLY A 1 91 ? 5.013 0.019 -6.466 1.00 88.75 91 GLY A O 1
ATOM 698 N N . SER A 1 92 ? 6.623 1.294 -5.504 1.00 92.94 92 SER A N 1
ATOM 699 C CA . SER A 1 92 ? 6.467 0.760 -4.143 1.00 92.94 92 SER A CA 1
ATOM 700 C C . SER A 1 92 ? 5.043 0.924 -3.603 1.00 92.94 92 SER A C 1
ATOM 702 O O . SER A 1 92 ? 4.390 1.955 -3.779 1.00 92.94 92 SER A O 1
ATOM 704 N N . MET A 1 93 ? 4.540 -0.116 -2.937 1.00 93.81 93 MET A N 1
ATOM 705 C CA . MET A 1 93 ? 3.183 -0.185 -2.393 1.00 93.81 93 MET A CA 1
ATOM 706 C C . MET A 1 93 ? 3.200 -0.660 -0.943 1.00 93.81 93 MET A C 1
ATOM 708 O O . MET A 1 93 ? 3.869 -1.638 -0.606 1.00 93.81 93 MET A O 1
ATOM 712 N N . MET A 1 94 ? 2.406 -0.014 -0.093 1.00 93.19 94 MET A N 1
ATOM 713 C CA . MET A 1 94 ? 2.183 -0.429 1.291 1.00 93.19 94 MET A CA 1
ATOM 714 C C . MET A 1 94 ? 0.698 -0.666 1.515 1.00 93.19 94 MET A C 1
ATOM 716 O O . MET A 1 94 ? -0.129 0.175 1.179 1.00 93.19 94 MET A O 1
ATOM 720 N N . HIS A 1 95 ? 0.356 -1.805 2.109 1.00 91.75 95 HIS A N 1
ATOM 721 C CA . HIS A 1 95 ? -1.025 -2.132 2.442 1.00 91.75 95 HIS A CA 1
ATOM 722 C C . HIS A 1 95 ? -1.286 -1.918 3.927 1.00 91.75 95 HIS A C 1
ATOM 724 O O . HIS A 1 95 ? -0.474 -2.311 4.764 1.00 91.75 95 HIS A O 1
ATOM 730 N N . VAL A 1 96 ? -2.459 -1.373 4.234 1.00 89.50 96 VAL A N 1
ATOM 731 C CA . VAL A 1 96 ? -2.999 -1.272 5.589 1.00 89.50 96 VAL A CA 1
ATOM 732 C C . VAL A 1 96 ? -4.338 -1.992 5.605 1.00 89.50 96 VAL A C 1
ATOM 734 O O . VAL A 1 96 ? -5.215 -1.704 4.790 1.00 89.50 96 VAL A O 1
ATOM 737 N N . TRP A 1 97 ? -4.494 -2.949 6.512 1.00 86.19 97 TRP A N 1
ATOM 738 C CA . TRP A 1 97 ? -5.648 -3.842 6.549 1.00 86.19 97 TRP A CA 1
ATOM 739 C C . TRP A 1 97 ? -6.471 -3.620 7.810 1.00 86.19 97 TRP A C 1
ATOM 741 O O . TRP A 1 97 ? -5.927 -3.541 8.906 1.00 86.19 97 TRP A O 1
ATOM 751 N N . PHE A 1 98 ? -7.788 -3.561 7.645 1.00 85.12 98 PHE A N 1
ATOM 752 C CA . PHE A 1 98 ? -8.767 -3.402 8.721 1.00 85.12 98 PHE A CA 1
ATOM 753 C C . PHE A 1 98 ? -9.319 -4.775 9.101 1.00 85.12 98 PHE A C 1
ATOM 755 O O . PHE A 1 98 ? -10.499 -5.065 8.902 1.00 85.12 98 PHE A O 1
ATOM 762 N N . VAL A 1 99 ? -8.428 -5.674 9.513 1.00 71.25 99 VAL A N 1
ATOM 763 C CA . VAL A 1 99 ? -8.765 -7.081 9.719 1.00 71.25 99 VAL A CA 1
ATOM 764 C C . VAL A 1 99 ? -8.610 -7.490 11.175 1.00 71.25 99 VAL A C 1
ATOM 766 O O . VAL A 1 99 ? -7.726 -7.003 11.871 1.00 71.25 99 VAL A O 1
ATOM 769 N N . GLU A 1 100 ? -9.455 -8.427 11.591 1.00 67.75 100 GLU A N 1
ATOM 770 C CA . GLU A 1 100 ? -9.336 -9.127 12.869 1.00 67.75 100 GLU A CA 1
ATOM 771 C C . GLU A 1 100 ? -8.039 -9.957 12.934 1.00 67.75 100 GLU A C 1
ATOM 773 O O . GLU A 1 100 ? -7.421 -10.281 11.911 1.00 67.75 100 GLU A O 1
ATOM 778 N N . GLU A 1 101 ? -7.632 -10.338 14.143 1.00 62.06 101 GLU A N 1
ATOM 779 C CA . GLU A 1 101 ? -6.379 -11.056 14.414 1.00 62.06 101 GLU A CA 1
ATOM 780 C C . GLU A 1 101 ? -6.229 -12.371 13.624 1.00 62.06 101 GLU A C 1
ATOM 782 O O . GLU A 1 101 ? -5.159 -12.690 13.100 1.00 62.06 101 GLU A O 1
ATOM 787 N N . ASP A 1 102 ? -7.319 -13.115 13.425 1.00 62.72 102 ASP A N 1
ATOM 788 C CA . ASP A 1 102 ? -7.316 -14.347 12.626 1.00 62.72 102 ASP A CA 1
ATOM 789 C C . ASP A 1 102 ? -7.051 -14.081 11.127 1.00 62.72 102 ASP A C 1
ATOM 791 O O . ASP A 1 102 ? -6.579 -14.949 10.380 1.00 62.72 102 ASP A O 1
ATOM 795 N N . ALA A 1 103 ? -7.343 -12.864 10.673 1.00 63.22 103 ALA A N 1
ATOM 796 C CA . ALA A 1 103 ? -7.203 -12.422 9.300 1.00 63.22 103 ALA A CA 1
ATOM 797 C C . ALA A 1 103 ? -5.867 -11.711 9.025 1.00 63.22 103 ALA A C 1
ATOM 799 O O . ALA A 1 103 ? -5.477 -11.643 7.855 1.00 63.22 103 ALA A O 1
ATOM 800 N N . LEU A 1 104 ? -5.103 -11.320 10.055 1.00 60.97 104 LEU A N 1
ATOM 801 C CA . LEU A 1 104 ? -3.733 -10.792 9.931 1.00 60.97 104 LEU A CA 1
ATOM 802 C C . LEU A 1 104 ? -2.823 -11.735 9.124 1.00 60.97 104 LEU A C 1
ATOM 804 O O . LEU A 1 104 ? -2.092 -11.291 8.241 1.00 60.97 104 LEU A O 1
ATOM 808 N N . ARG A 1 105 ? -2.937 -13.059 9.306 1.00 61.31 105 ARG A N 1
ATOM 809 C CA . ARG A 1 105 ? -2.168 -14.049 8.515 1.00 61.31 105 ARG A CA 1
ATOM 810 C C . ARG A 1 105 ? -2.435 -13.994 7.009 1.00 61.31 105 ARG A C 1
ATOM 812 O O . ARG A 1 105 ? -1.569 -14.376 6.229 1.00 61.31 105 ARG A O 1
ATOM 819 N N . ARG A 1 106 ? -3.630 -13.558 6.606 1.00 61.12 106 ARG A N 1
ATOM 820 C CA . ARG A 1 106 ? -4.044 -13.423 5.198 1.00 61.12 106 ARG A CA 1
ATOM 821 C C . ARG A 1 106 ? -3.827 -12.010 4.659 1.00 61.12 106 ARG A C 1
ATOM 823 O O . ARG A 1 106 ? -3.886 -11.814 3.451 1.00 61.12 106 ARG A O 1
ATOM 830 N N . ALA A 1 107 ? -3.611 -11.045 5.547 1.00 62.66 107 ALA A N 1
ATOM 831 C CA . ALA A 1 107 ? -3.450 -9.643 5.208 1.00 62.66 107 ALA A CA 1
ATOM 832 C C . ALA A 1 107 ? -2.079 -9.356 4.586 1.00 62.66 107 ALA A C 1
ATOM 834 O O . ALA A 1 107 ? -1.960 -8.548 3.670 1.00 62.66 107 ALA A O 1
ATOM 835 N N . TYR A 1 108 ? -1.021 -10.039 5.018 1.00 64.69 108 TYR A N 1
ATOM 836 C CA . TYR A 1 108 ? 0.297 -9.761 4.463 1.00 64.69 108 TYR A CA 1
ATOM 837 C C . TYR A 1 108 ? 0.516 -10.428 3.101 1.00 64.69 108 TYR A C 1
ATOM 839 O O . TYR A 1 108 ? 0.366 -11.638 2.940 1.00 64.69 108 TYR A O 1
ATOM 847 N N . ALA A 1 109 ? 0.979 -9.630 2.134 1.00 60.91 109 ALA A N 1
ATOM 848 C CA . ALA A 1 109 ? 1.443 -10.114 0.831 1.00 60.91 109 ALA A CA 1
ATOM 849 C C . ALA A 1 109 ? 2.741 -10.950 0.926 1.00 60.91 109 ALA A C 1
ATOM 851 O O . ALA A 1 109 ? 3.072 -11.703 0.014 1.00 60.91 109 ALA A O 1
ATOM 852 N N . ARG A 1 110 ? 3.478 -10.835 2.042 1.00 67.94 110 ARG A N 1
ATOM 853 C CA . ARG A 1 110 ? 4.669 -11.633 2.390 1.00 67.94 110 ARG A CA 1
ATOM 854 C C . ARG A 1 110 ? 4.512 -12.211 3.801 1.00 67.94 110 ARG A C 1
ATOM 856 O O . ARG A 1 110 ? 3.588 -11.845 4.510 1.00 67.94 110 ARG A O 1
ATOM 863 N N . ARG A 1 111 ? 5.401 -13.104 4.253 1.00 73.06 111 ARG A N 1
ATOM 864 C CA . ARG A 1 111 ? 5.331 -13.597 5.645 1.00 73.06 111 ARG A CA 1
ATOM 865 C C . ARG A 1 111 ? 5.477 -12.426 6.637 1.00 73.06 111 ARG A C 1
ATOM 867 O O . ARG A 1 111 ? 6.425 -11.653 6.480 1.00 73.06 111 ARG A O 1
ATOM 874 N N . PRO A 1 112 ? 4.583 -12.294 7.634 1.00 72.12 112 PRO A N 1
ATOM 875 C CA . PRO A 1 112 ? 4.695 -11.242 8.638 1.00 72.12 112 PRO A CA 1
ATOM 876 C C . PRO A 1 112 ? 5.919 -11.464 9.539 1.00 72.12 112 PRO A C 1
ATOM 878 O O . PRO A 1 112 ? 6.175 -12.607 9.933 1.00 72.12 112 PRO A O 1
ATOM 881 N N . PRO A 1 113 ? 6.661 -10.404 9.908 1.00 80.25 113 PRO A N 1
ATOM 882 C CA . PRO A 1 113 ? 7.772 -10.495 10.851 1.00 80.25 113 PRO A CA 1
ATOM 883 C C . PRO A 1 113 ? 7.258 -10.502 12.303 1.00 80.25 113 PRO A C 1
ATOM 885 O O . PRO A 1 113 ? 7.550 -9.586 13.058 1.00 80.25 113 PRO A O 1
ATOM 888 N N . VAL A 1 114 ? 6.481 -11.526 12.682 1.00 82.12 114 VAL A N 1
ATOM 889 C CA . VAL A 1 114 ? 5.688 -11.581 13.934 1.00 82.12 114 VAL A CA 1
ATOM 890 C C . VAL A 1 114 ? 6.464 -11.107 15.166 1.00 82.12 114 VAL A C 1
ATOM 892 O O . VAL A 1 114 ? 6.013 -10.188 15.833 1.00 82.12 114 VAL A O 1
ATOM 895 N N . ARG A 1 115 ? 7.673 -11.635 15.390 1.00 86.31 115 ARG A N 1
ATOM 896 C CA . ARG A 1 115 ? 8.517 -11.252 16.531 1.00 86.31 115 ARG A CA 1
ATOM 897 C C . ARG A 1 115 ? 8.816 -9.749 16.592 1.00 86.31 115 ARG A C 1
ATOM 899 O O . ARG A 1 115 ? 8.721 -9.153 17.653 1.00 86.31 115 ARG A O 1
ATOM 906 N N . ALA A 1 116 ? 9.173 -9.138 15.462 1.00 84.38 116 ALA A N 1
ATOM 907 C CA . ALA A 1 116 ? 9.467 -7.706 15.422 1.00 84.38 116 ALA A CA 1
ATOM 908 C C . ALA A 1 116 ? 8.205 -6.866 15.677 1.00 84.38 116 ALA A C 1
ATOM 910 O O . ALA A 1 116 ? 8.295 -5.788 16.254 1.00 84.38 116 ALA A O 1
ATOM 911 N N . LEU A 1 117 ? 7.033 -7.357 15.254 1.00 83.12 117 LEU A N 1
ATOM 912 C CA . LEU A 1 117 ? 5.751 -6.703 15.528 1.00 83.12 117 LEU A CA 1
ATOM 913 C C . LEU A 1 117 ? 5.419 -6.751 17.027 1.00 83.12 117 LEU A C 1
ATOM 915 O O . LEU A 1 117 ? 5.040 -5.728 17.584 1.00 83.12 117 LEU A O 1
ATOM 919 N N . GLU A 1 118 ? 5.602 -7.906 17.672 1.00 85.56 118 GLU A N 1
ATOM 920 C CA . GLU A 1 118 ? 5.389 -8.090 19.116 1.00 85.56 118 GLU A CA 1
ATOM 921 C C . GLU A 1 118 ? 6.328 -7.196 19.942 1.00 85.56 118 GLU A C 1
ATOM 923 O O . GLU A 1 118 ? 5.852 -6.403 20.751 1.00 85.56 118 GLU A O 1
ATOM 928 N N . GLU A 1 119 ? 7.639 -7.239 19.669 1.00 89.00 119 GLU A N 1
ATOM 929 C CA . GLU A 1 119 ? 8.646 -6.409 20.357 1.00 89.00 119 GLU A CA 1
ATOM 930 C C . GLU A 1 119 ? 8.339 -4.906 20.215 1.00 89.00 119 GLU A C 1
ATOM 932 O O . GLU A 1 119 ? 8.468 -4.133 21.166 1.00 89.00 119 GLU A O 1
ATOM 937 N N . TYR A 1 120 ? 7.897 -4.472 19.031 1.00 84.62 120 TYR A N 1
ATOM 938 C CA . TYR A 1 120 ? 7.518 -3.079 18.816 1.00 84.62 120 TYR A CA 1
ATOM 939 C C . TYR A 1 120 ? 6.218 -2.714 19.537 1.00 84.62 120 TYR A C 1
ATOM 941 O O . TYR A 1 120 ? 6.144 -1.638 20.124 1.00 84.62 120 TYR A O 1
ATOM 949 N N . GLN A 1 121 ? 5.216 -3.596 19.561 1.00 84.25 121 GLN A N 1
ATOM 950 C CA . GLN A 1 121 ? 3.972 -3.356 20.292 1.00 84.25 121 GLN A CA 1
ATOM 951 C C . GLN A 1 121 ? 4.211 -3.182 21.798 1.00 84.25 121 GLN A C 1
ATOM 953 O O . GLN A 1 121 ? 3.624 -2.282 22.397 1.00 84.25 121 GLN A O 1
ATOM 958 N N . GLU A 1 122 ? 5.085 -3.998 22.390 1.00 88.44 122 GLU A N 1
ATOM 959 C CA . GLU A 1 122 ? 5.507 -3.866 23.791 1.00 88.44 122 GLU A CA 1
ATOM 960 C C . GLU A 1 122 ? 6.246 -2.545 24.048 1.00 88.44 122 GLU A C 1
ATOM 962 O O . GLU A 1 122 ? 6.082 -1.936 25.099 1.00 88.44 122 GLU A O 1
ATOM 967 N N . SER A 1 123 ? 7.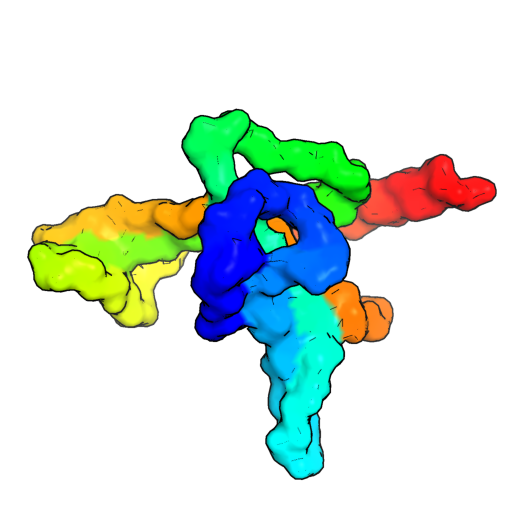024 -2.053 23.078 1.00 88.75 123 SER A N 1
ATOM 968 C CA . SER A 1 123 ? 7.727 -0.767 23.213 1.00 88.75 123 SER A CA 1
ATOM 969 C C . SER A 1 123 ? 6.803 0.461 23.226 1.00 88.75 123 SE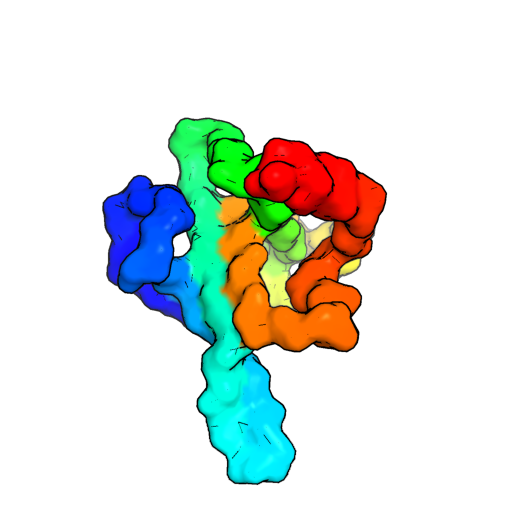R A C 1
ATOM 971 O O . SER A 1 123 ? 7.240 1.550 23.598 1.00 88.75 123 SER A O 1
ATOM 973 N N . LEU A 1 124 ? 5.545 0.300 22.796 1.00 82.69 124 LEU A N 1
ATOM 974 C CA . LEU A 1 124 ? 4.537 1.363 22.743 1.00 82.69 124 LEU A CA 1
ATOM 975 C C . LEU A 1 124 ? 3.631 1.414 23.987 1.00 82.69 124 LEU A C 1
ATOM 977 O O . LEU A 1 124 ? 2.852 2.363 24.109 1.00 82.69 124 LEU A O 1
ATOM 981 N N . SER A 1 125 ? 3.689 0.401 24.861 1.00 72.06 125 SER A N 1
ATOM 982 C CA . SER A 1 125 ? 2.910 0.298 26.109 1.00 72.06 125 SER A CA 1
ATOM 983 C C . SER A 1 125 ? 3.678 0.795 27.326 1.00 72.06 125 SER A C 1
ATOM 985 O O . SER A 1 125 ? 3.035 1.442 28.183 1.00 72.06 125 SER A O 1
#